Protein AF-A0A371R8D7-F1 (afdb_monomer_lite)

Organism: NCBI:txid2292771

Radius of gyration: 25.27 Å; chains: 1; bounding box: 70×53×42 Å

Secondary structure (DSSP, 8-state):
--------------------------------HHHHHHHHGGGS-HHHHHHHHHHHHHHHHHHS-HHHHHHHHSSTT--GGGS-HHHHHHHHHHHHHHTT-PPPHHHHTT-

Foldseek 3Di:
DDDDDDDDDDDDDDDDDPPVPPPCPPPLPPQQLLVQLVQCVVVDDPVVLVQLLVQLQVCCVPVQQLVNCCVQQVGSPRGSVNGDPSSSSSSSSVSCVVVVVDRPVVVVVVD

Structure (mmCIF, N/CA/C/O backbone):
data_AF-A0A371R8D7-F1
#
_entry.id   AF-A0A371R8D7-F1
#
loop_
_atom_site.group_PDB
_atom_site.id
_atom_site.type_symbol
_atom_site.label_atom_id
_atom_site.label_alt_id
_atom_site.label_comp_id
_atom_site.label_asym_id
_atom_site.label_entity_id
_atom_site.label_seq_id
_atom_site.pdbx_PDB_ins_code
_atom_site.Cartn_x
_atom_site.Cartn_y
_atom_site.Cartn_z
_atom_site.occupancy
_atom_site.B_iso_or_equiv
_atom_site.auth_seq_id
_atom_site.auth_comp_id
_atom_site.auth_asym_id
_atom_site.auth_atom_id
_atom_site.pdbx_PDB_model_num
ATOM 1 N N . MET A 1 1 ? -62.300 -34.586 20.444 1.00 48.84 1 MET A N 1
ATOM 2 C CA . MET A 1 1 ? -61.776 -35.943 20.156 1.00 48.84 1 MET A CA 1
ATOM 3 C C . MET A 1 1 ? -62.430 -36.402 18.856 1.00 48.84 1 MET A C 1
ATOM 5 O O . MET A 1 1 ? -63.637 -36.204 18.785 1.00 48.84 1 MET A O 1
ATOM 9 N N . PRO A 1 2 ? -61.706 -36.913 17.837 1.00 55.03 2 PRO A N 1
ATOM 10 C CA . PRO A 1 2 ? -60.513 -37.754 17.968 1.00 55.03 2 PRO A CA 1
ATOM 11 C C . PRO A 1 2 ? -59.237 -37.236 17.269 1.00 55.03 2 PRO A C 1
ATOM 13 O O . PRO A 1 2 ? -59.281 -36.582 16.233 1.00 55.03 2 PRO A O 1
ATOM 16 N N . PHE A 1 3 ? -58.100 -37.600 17.866 1.00 50.91 3 PHE A N 1
ATOM 17 C CA . PHE A 1 3 ? -56.799 -37.787 17.221 1.00 50.91 3 PHE A CA 1
ATOM 18 C C . PHE A 1 3 ? -56.766 -39.175 16.570 1.00 50.91 3 PHE A C 1
ATOM 20 O O . PHE A 1 3 ? -57.172 -40.127 17.236 1.00 50.91 3 PHE A O 1
ATOM 27 N N . VAL A 1 4 ? -56.188 -39.314 15.370 1.00 54.09 4 VAL A N 1
ATOM 28 C CA . VAL A 1 4 ? -55.517 -40.554 14.934 1.00 54.09 4 VAL A CA 1
ATOM 29 C C . VAL A 1 4 ? -54.286 -40.202 14.083 1.00 54.09 4 VAL A C 1
ATOM 31 O O . VAL A 1 4 ? -54.369 -39.466 13.105 1.00 54.09 4 VAL A O 1
ATOM 34 N N . PHE A 1 5 ? -53.149 -40.726 14.540 1.00 44.16 5 PHE A N 1
ATOM 35 C CA . PHE A 1 5 ? -51.819 -40.812 13.931 1.00 44.16 5 PHE A CA 1
ATOM 36 C C . PHE A 1 5 ? -51.815 -41.492 12.550 1.00 44.16 5 PHE A C 1
ATOM 38 O O . PHE A 1 5 ? -52.664 -42.337 12.290 1.00 44.16 5 PHE A O 1
ATOM 45 N N . GLY A 1 6 ? -50.773 -41.283 11.734 1.00 42.78 6 GLY A N 1
ATOM 46 C CA . GLY A 1 6 ? -50.482 -42.259 10.675 1.00 42.78 6 GLY A CA 1
ATOM 47 C C . GLY A 1 6 ? -49.515 -41.835 9.582 1.00 42.78 6 GLY A C 1
ATOM 48 O O . GLY A 1 6 ? -49.921 -41.550 8.468 1.00 42.78 6 GLY A O 1
ATOM 49 N N . PHE A 1 7 ? -48.232 -41.847 9.918 1.00 49.47 7 PHE A N 1
ATOM 50 C CA . PHE A 1 7 ? -47.061 -41.825 9.045 1.00 49.47 7 PHE A CA 1
ATOM 51 C C . PHE A 1 7 ? -47.177 -42.804 7.853 1.00 49.47 7 PHE A C 1
ATOM 53 O O . PHE A 1 7 ? -47.371 -43.996 8.077 1.00 49.47 7 PHE A O 1
ATOM 60 N N . LEU A 1 8 ? -46.963 -42.353 6.610 1.00 45.38 8 LEU A N 1
ATOM 61 C CA . LEU A 1 8 ? -46.413 -43.223 5.563 1.00 45.38 8 LEU A CA 1
ATOM 62 C C . LEU A 1 8 ? -45.674 -42.404 4.502 1.00 45.38 8 LEU A C 1
ATOM 64 O O . LEU A 1 8 ? -46.249 -41.618 3.753 1.00 45.38 8 LEU A O 1
ATOM 68 N N . ALA A 1 9 ? -44.360 -42.604 4.490 1.00 51.12 9 ALA A N 1
ATOM 69 C CA . ALA A 1 9 ? -43.454 -42.175 3.447 1.00 51.12 9 ALA A CA 1
ATOM 70 C C . ALA A 1 9 ? -43.890 -42.741 2.087 1.00 51.12 9 ALA A C 1
ATOM 72 O O . ALA A 1 9 ? -44.240 -43.914 1.972 1.00 51.12 9 ALA A O 1
ATOM 73 N N . GLY A 1 10 ? -43.815 -41.907 1.054 1.00 43.12 10 GLY A N 1
ATOM 74 C CA . GLY A 1 10 ? -44.116 -42.282 -0.322 1.00 43.12 10 GLY A CA 1
ATOM 75 C C . GLY A 1 10 ? -43.436 -41.320 -1.283 1.00 43.12 10 GLY A C 1
ATOM 76 O O . GLY A 1 10 ? -44.040 -40.376 -1.771 1.00 43.12 10 GLY A O 1
ATOM 77 N N . PHE A 1 11 ? -42.143 -41.548 -1.474 1.00 49.28 11 PHE A N 1
ATOM 78 C CA . PHE A 1 11 ? -41.254 -40.920 -2.443 1.00 49.28 11 PHE A CA 1
ATOM 79 C C . PHE A 1 11 ? -41.868 -40.969 -3.856 1.00 49.28 11 PHE A C 1
ATOM 81 O O . PHE A 1 11 ? -42.036 -42.057 -4.404 1.00 49.28 11 PHE A O 1
ATOM 88 N N . LEU A 1 12 ? -42.175 -39.821 -4.471 1.00 53.25 12 LEU A N 1
ATOM 89 C CA . LEU A 1 12 ? -42.382 -39.754 -5.920 1.00 53.25 12 LEU A CA 1
ATOM 90 C C . LEU A 1 12 ? -41.596 -38.580 -6.502 1.00 53.25 12 LEU A C 1
ATOM 92 O O . LEU A 1 12 ? -41.822 -37.414 -6.184 1.00 53.25 12 LEU A O 1
ATOM 96 N N . ALA A 1 13 ? -40.612 -38.959 -7.309 1.00 45.00 13 ALA A N 1
ATOM 97 C CA . ALA A 1 13 ? -39.615 -38.118 -7.931 1.00 45.00 13 ALA A CA 1
ATOM 98 C C . ALA A 1 13 ? -4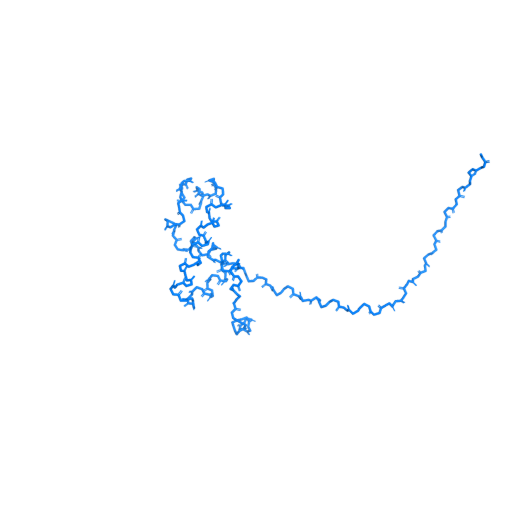0.241 -37.077 -8.870 1.00 45.00 13 ALA A C 1
ATOM 100 O O . ALA A 1 13 ? -41.010 -37.407 -9.770 1.00 45.00 13 ALA A O 1
ATOM 101 N N . ILE A 1 14 ? -39.847 -35.818 -8.682 1.00 52.88 14 ILE A N 1
ATOM 102 C CA . ILE A 1 14 ? -40.111 -34.719 -9.608 1.00 52.88 14 ILE A CA 1
ATOM 103 C C . ILE A 1 14 ? -39.010 -34.769 -10.669 1.00 52.88 14 ILE A C 1
ATOM 105 O O . ILE A 1 14 ? -37.874 -34.368 -10.418 1.00 52.88 14 ILE A O 1
ATOM 109 N N . THR A 1 15 ? -39.320 -35.298 -11.850 1.00 52.75 15 THR A N 1
ATOM 110 C CA . THR A 1 15 ? -38.402 -35.275 -12.991 1.00 52.75 15 THR A CA 1
ATOM 111 C C . THR A 1 15 ? -38.601 -34.019 -13.833 1.00 52.75 15 THR A C 1
ATOM 113 O O . THR A 1 15 ? -39.657 -33.821 -14.426 1.00 52.75 15 THR A O 1
ATOM 116 N N . ALA A 1 16 ? -37.509 -33.259 -13.933 1.00 42.16 16 ALA A N 1
ATOM 117 C CA . ALA A 1 16 ? -37.060 -32.515 -15.109 1.00 42.16 16 ALA A CA 1
ATOM 118 C C . ALA A 1 16 ? -37.854 -31.265 -15.534 1.00 42.16 16 ALA A C 1
ATOM 120 O O . ALA A 1 16 ? -38.477 -31.218 -16.591 1.00 42.16 16 ALA A O 1
ATOM 121 N N . LEU A 1 17 ? -37.672 -30.182 -14.776 1.00 50.53 17 LEU A N 1
ATOM 122 C CA . LEU A 1 17 ? -37.520 -28.860 -15.387 1.00 50.53 17 LEU A CA 1
ATOM 123 C C . LEU A 1 17 ? -36.108 -28.777 -15.996 1.00 50.53 17 LEU A C 1
ATOM 125 O O . LEU A 1 17 ? -35.148 -29.060 -15.272 1.00 50.53 17 LEU A O 1
ATOM 129 N N . PRO A 1 18 ? -35.922 -28.334 -17.253 1.00 42.00 18 PRO A N 1
ATOM 130 C CA . PRO A 1 18 ? -34.661 -27.733 -17.647 1.00 42.00 18 PRO A CA 1
ATOM 131 C C . PRO A 1 18 ? -34.594 -26.370 -16.953 1.00 42.00 18 PRO A C 1
ATOM 133 O O . PRO A 1 18 ? -34.939 -25.335 -17.522 1.00 42.00 18 PRO A O 1
ATOM 136 N N . VAL A 1 19 ? -34.185 -26.373 -15.681 1.00 47.59 19 VAL A N 1
ATOM 137 C CA . VAL A 1 19 ? -33.530 -25.204 -15.100 1.00 47.59 19 VAL A CA 1
ATOM 138 C C . VAL A 1 19 ? -32.347 -24.962 -16.016 1.00 47.59 19 VAL A C 1
ATOM 140 O O . VAL A 1 19 ? -31.389 -25.733 -16.015 1.00 47.59 19 VAL A O 1
ATOM 143 N N . VAL A 1 20 ? -32.484 -23.946 -16.867 1.00 41.38 20 VAL A N 1
ATOM 144 C CA . VAL A 1 20 ? -31.379 -23.306 -17.566 1.00 41.38 20 VAL A CA 1
ATOM 145 C C . VAL A 1 20 ? -30.323 -23.134 -16.499 1.00 41.38 20 VAL A C 1
ATOM 147 O O . VAL A 1 20 ? -30.537 -22.381 -15.547 1.00 41.38 20 VAL A O 1
ATOM 150 N N . SER A 1 21 ? -29.276 -23.961 -16.586 1.00 36.81 21 SER A N 1
ATOM 151 C CA . SER A 1 21 ? -28.142 -23.908 -15.690 1.00 36.81 21 SER A CA 1
ATOM 152 C C . SER A 1 21 ? -27.771 -22.447 -15.610 1.00 36.81 21 SER A C 1
ATOM 154 O O . SER A 1 21 ? -27.334 -21.863 -16.602 1.00 36.81 21 SER A O 1
ATOM 156 N N . ALA A 1 22 ? -28.008 -21.855 -14.439 1.00 42.94 22 ALA A N 1
ATOM 157 C CA . ALA A 1 22 ? -27.277 -20.687 -14.026 1.00 42.94 22 ALA A CA 1
ATOM 158 C C . ALA A 1 22 ? -25.844 -21.019 -14.403 1.00 42.94 22 ALA A C 1
ATOM 160 O O . ALA A 1 22 ? -25.313 -22.028 -13.923 1.00 42.94 22 ALA A O 1
ATOM 161 N N . SER A 1 23 ? -25.289 -20.275 -15.362 1.00 39.03 23 SER A N 1
ATOM 162 C CA . SER A 1 23 ? -23.866 -20.308 -15.598 1.00 39.03 23 SER A CA 1
ATOM 163 C C . SER A 1 23 ? -23.270 -20.145 -14.218 1.00 39.03 23 SER A C 1
ATOM 165 O O . SER A 1 23 ? -23.343 -19.082 -13.602 1.00 39.03 23 SER A O 1
ATOM 167 N N . ILE A 1 24 ? -22.737 -21.255 -13.725 1.00 46.44 24 ILE A N 1
ATOM 168 C CA . ILE A 1 24 ? -21.595 -21.295 -12.853 1.00 46.44 24 ILE A CA 1
ATOM 169 C C . ILE A 1 24 ? -20.566 -20.530 -13.679 1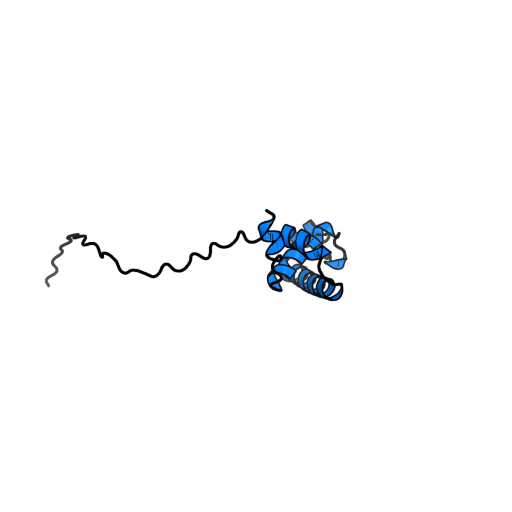.00 46.44 24 ILE A C 1
ATOM 171 O O . ILE A 1 24 ? -19.797 -21.105 -14.445 1.00 46.44 24 ILE A O 1
ATOM 175 N N . ALA A 1 25 ? -20.649 -19.199 -13.631 1.00 41.50 25 ALA A N 1
ATOM 176 C CA . ALA A 1 25 ? -19.530 -18.336 -13.887 1.00 41.50 25 ALA A CA 1
ATOM 177 C C . ALA A 1 25 ? -18.589 -18.753 -12.774 1.00 41.50 25 ALA A C 1
ATOM 179 O O . ALA A 1 25 ? -18.715 -18.303 -11.634 1.00 41.50 25 ALA A O 1
ATOM 180 N N . GLY A 1 26 ? -17.792 -19.783 -13.080 1.00 33.97 26 GLY A N 1
ATOM 181 C CA . GLY A 1 26 ? -16.731 -20.254 -12.228 1.00 33.97 26 GLY A CA 1
ATOM 182 C C . GLY A 1 26 ? -16.036 -18.992 -11.790 1.00 33.97 26 GLY A C 1
ATOM 183 O O . GLY A 1 26 ? -15.609 -18.217 -12.646 1.00 33.97 26 GLY A O 1
ATOM 184 N N . ALA A 1 27 ? -16.075 -18.732 -10.483 1.00 43.06 27 ALA A N 1
ATOM 185 C CA . ALA A 1 27 ? -15.304 -17.673 -9.886 1.00 43.06 27 ALA A CA 1
ATOM 186 C C . ALA A 1 27 ? -13.887 -17.914 -10.395 1.00 43.06 27 ALA A C 1
ATOM 188 O O . ALA A 1 27 ? -13.221 -18.852 -9.949 1.00 43.06 27 ALA A O 1
ATOM 189 N N . ALA A 1 28 ? -13.493 -17.161 -11.428 1.00 45.19 28 A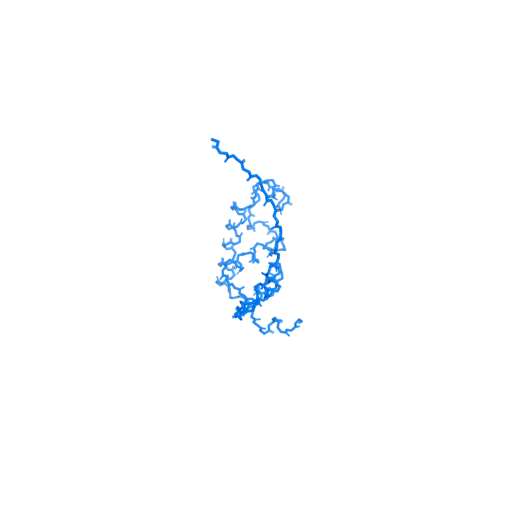LA A N 1
ATOM 190 C CA . ALA A 1 28 ? -12.133 -17.159 -11.915 1.00 45.19 28 ALA A CA 1
ATOM 191 C C . ALA A 1 28 ? -11.301 -16.972 -10.652 1.00 45.19 28 ALA A C 1
ATOM 193 O O . ALA A 1 28 ? -11.699 -16.124 -9.843 1.00 45.19 28 ALA A O 1
ATOM 194 N N . PRO A 1 29 ? -10.271 -17.803 -10.411 1.00 49.69 29 PRO A N 1
ATOM 195 C CA . PRO A 1 29 ? -9.542 -17.767 -9.153 1.00 49.69 29 PRO A CA 1
ATOM 196 C C . PRO A 1 29 ? -9.223 -16.306 -8.875 1.00 49.69 29 PRO A C 1
ATOM 198 O O . PRO A 1 29 ? -8.558 -15.660 -9.688 1.00 49.69 29 PRO A O 1
ATOM 201 N N . ALA A 1 30 ? -9.849 -15.753 -7.830 1.00 58.50 30 ALA A N 1
ATOM 202 C CA . ALA A 1 30 ? -9.742 -14.335 -7.546 1.00 58.50 30 ALA A CA 1
ATOM 203 C C . ALA A 1 30 ? -8.253 -14.095 -7.344 1.00 58.50 30 ALA A C 1
ATOM 205 O O . ALA A 1 30 ? -7.665 -14.677 -6.430 1.00 58.50 30 ALA A O 1
ATOM 206 N N . ILE A 1 31 ? -7.632 -13.356 -8.267 1.00 64.94 31 ILE A N 1
ATOM 207 C CA . ILE A 1 31 ? -6.185 -13.169 -8.260 1.00 64.94 31 ILE A CA 1
ATOM 208 C C . ILE A 1 31 ? -5.851 -12.606 -6.879 1.00 64.94 31 ILE A C 1
ATOM 210 O O . ILE A 1 31 ? -6.458 -11.606 -6.476 1.00 64.94 31 ILE A O 1
ATOM 214 N N . PRO A 1 32 ? -4.979 -13.272 -6.102 1.00 77.12 32 PRO A N 1
ATOM 215 C CA . PRO A 1 32 ? -4.702 -12.828 -4.750 1.00 77.12 32 PRO A CA 1
ATOM 216 C C . PRO A 1 32 ? -4.165 -11.398 -4.818 1.00 77.12 32 PRO A C 1
ATOM 218 O O . PRO A 1 32 ? -3.383 -11.054 -5.702 1.00 77.12 32 PRO A O 1
ATOM 221 N N . VAL A 1 33 ? -4.595 -10.551 -3.883 1.00 79.94 33 VAL A N 1
ATOM 222 C CA . VAL A 1 33 ? -4.342 -9.099 -3.919 1.00 79.94 33 VAL A CA 1
ATOM 223 C C . VAL A 1 33 ? -2.856 -8.750 -4.077 1.00 79.94 33 VAL A C 1
ATOM 225 O O . VAL A 1 33 ? -2.508 -7.779 -4.737 1.00 79.94 33 VAL A O 1
ATOM 228 N N . GLN A 1 34 ? -1.956 -9.577 -3.546 1.00 77.62 34 GLN A N 1
ATOM 229 C CA . GLN A 1 34 ? -0.511 -9.398 -3.712 1.00 77.62 34 GLN A CA 1
ATOM 230 C C . GLN A 1 34 ? -0.042 -9.617 -5.155 1.00 77.62 34 GLN A C 1
ATOM 232 O O . GLN A 1 34 ? 0.804 -8.861 -5.631 1.00 77.62 34 GLN A O 1
ATOM 237 N N . ASP A 1 35 ? -0.594 -10.607 -5.857 1.00 78.06 35 ASP A N 1
ATOM 238 C CA . ASP A 1 35 ? -0.281 -10.838 -7.267 1.00 78.06 35 ASP A CA 1
ATOM 239 C C . ASP A 1 35 ? -0.962 -9.804 -8.160 1.00 78.06 35 ASP A C 1
ATOM 241 O O . ASP A 1 35 ? -0.337 -9.331 -9.104 1.00 78.06 35 ASP A O 1
ATOM 245 N N . LEU A 1 36 ? -2.169 -9.351 -7.803 1.00 77.44 36 LEU A N 1
ATOM 246 C CA . LEU A 1 36 ? -2.819 -8.221 -8.471 1.00 77.44 36 LEU A CA 1
ATOM 247 C C . LEU A 1 36 ? -1.949 -6.960 -8.390 1.00 77.44 36 LEU A C 1
ATOM 249 O O . LEU A 1 36 ? -1.671 -6.338 -9.411 1.00 77.44 36 LEU A O 1
ATOM 253 N N . ALA A 1 37 ? -1.450 -6.619 -7.199 1.00 83.31 37 ALA A N 1
ATOM 254 C CA . ALA A 1 37 ? -0.532 -5.499 -7.036 1.00 83.31 37 ALA A CA 1
ATOM 255 C C . ALA A 1 37 ? 0.754 -5.703 -7.841 1.00 83.31 37 ALA A C 1
ATOM 257 O O . ALA A 1 37 ? 1.180 -4.802 -8.553 1.00 83.31 37 ALA A O 1
ATOM 258 N N . ARG A 1 38 ? 1.367 -6.888 -7.775 1.00 81.62 38 ARG A N 1
ATOM 259 C CA . ARG A 1 38 ? 2.609 -7.181 -8.503 1.00 81.62 38 ARG A CA 1
ATOM 260 C C . ARG A 1 38 ? 2.439 -7.057 -10.021 1.00 81.62 38 ARG A C 1
ATOM 262 O O . ARG A 1 38 ? 3.337 -6.534 -10.675 1.00 81.62 38 ARG A O 1
ATOM 269 N N . MET A 1 39 ? 1.326 -7.550 -10.560 1.00 80.50 39 MET A N 1
ATOM 270 C CA . MET A 1 39 ? 1.041 -7.548 -11.994 1.00 80.50 39 MET A CA 1
ATOM 271 C C . MET A 1 39 ? 0.623 -6.160 -12.473 1.00 80.50 39 MET A C 1
ATOM 273 O O . MET A 1 39 ? 1.174 -5.672 -13.450 1.00 80.50 39 MET A O 1
ATOM 277 N N . SER A 1 40 ? -0.302 -5.498 -11.776 1.00 80.50 40 SER A N 1
ATOM 278 C CA . SER A 1 40 ? -0.906 -4.251 -12.252 1.00 80.50 40 SER A CA 1
ATOM 279 C C . SER A 1 40 ? -0.063 -3.014 -11.944 1.00 80.50 40 SER A C 1
ATOM 281 O O . SER A 1 40 ? 0.002 -2.116 -12.778 1.00 80.50 40 SER A O 1
ATOM 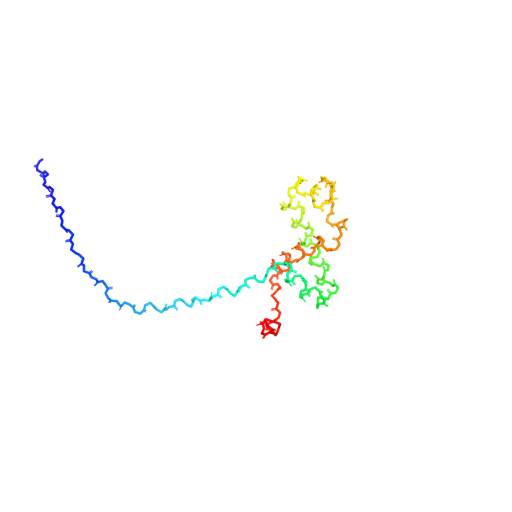283 N N . TRP A 1 41 ? 0.630 -2.958 -10.797 1.00 82.50 41 TRP A N 1
ATOM 284 C CA . TRP A 1 41 ? 1.397 -1.778 -10.362 1.00 82.50 41 TRP A CA 1
ATOM 285 C C . TRP A 1 41 ? 2.374 -1.207 -11.405 1.00 82.50 41 TRP A C 1
ATOM 287 O O . TRP A 1 41 ? 2.314 0.002 -11.633 1.00 82.50 41 TRP A O 1
ATOM 297 N N . PRO A 1 42 ? 3.228 -2.001 -12.091 1.00 85.19 42 PRO A N 1
ATOM 298 C CA . PRO A 1 42 ? 4.150 -1.455 -13.094 1.00 85.19 42 PRO A CA 1
ATOM 299 C C . PRO A 1 42 ? 3.452 -0.899 -14.346 1.00 85.19 42 PRO A C 1
ATOM 301 O O . PRO A 1 42 ? 4.076 -0.162 -15.105 1.00 85.19 42 PRO A O 1
ATOM 304 N N . HIS A 1 43 ? 2.180 -1.239 -14.571 1.00 82.19 43 HIS A N 1
ATOM 305 C CA . HIS A 1 43 ? 1.398 -0.786 -15.724 1.00 82.19 43 HIS A CA 1
ATOM 306 C C . HIS A 1 43 ? 0.483 0.404 -15.413 1.00 82.19 43 HIS A C 1
ATOM 308 O O . HIS A 1 43 ? -0.109 0.971 -16.331 1.00 82.19 43 HIS A O 1
ATOM 314 N N . LEU A 1 44 ? 0.370 0.805 -14.144 1.00 82.50 44 LEU A N 1
ATOM 315 C CA . LEU A 1 44 ? -0.421 1.966 -13.750 1.00 82.50 44 LEU A CA 1
ATOM 316 C C . LEU A 1 44 ? 0.317 3.270 -14.059 1.00 82.50 44 LEU A C 1
ATOM 318 O O . LEU A 1 44 ? 1.512 3.406 -13.796 1.00 82.50 44 LEU A O 1
ATOM 322 N N . SER A 1 45 ? -0.425 4.261 -14.551 1.00 86.75 45 SER A N 1
ATOM 323 C CA . SER A 1 45 ? 0.055 5.645 -14.633 1.00 86.75 45 SER A CA 1
ATOM 324 C C . SER A 1 45 ? 0.282 6.241 -13.237 1.00 86.75 45 SER A C 1
ATOM 326 O O . SER A 1 45 ? -0.312 5.785 -12.261 1.00 86.75 45 SER A O 1
ATOM 328 N N . LEU A 1 46 ? 1.088 7.307 -13.137 1.00 86.31 46 LEU A N 1
ATOM 329 C CA . LEU A 1 46 ? 1.352 8.005 -11.867 1.00 86.31 46 LEU A CA 1
ATOM 330 C C . LEU A 1 46 ? 0.062 8.386 -11.123 1.00 86.31 46 LEU A C 1
ATOM 332 O O . LEU A 1 46 ? -0.076 8.085 -9.945 1.00 86.31 46 LEU A O 1
ATOM 336 N N . SER A 1 47 ? -0.920 8.953 -11.827 1.00 84.94 47 SER A N 1
ATOM 337 C CA . SER A 1 47 ? -2.206 9.339 -11.229 1.00 84.94 47 SER A CA 1
ATOM 338 C C . SER A 1 47 ? -3.007 8.138 -10.703 1.00 84.94 47 SER A C 1
ATOM 340 O O . SER A 1 47 ? -3.650 8.229 -9.658 1.00 84.94 47 SER A O 1
ATOM 342 N N . GLN A 1 48 ? -2.954 6.990 -11.386 1.00 84.00 48 GLN A N 1
ATOM 343 C CA . GLN A 1 48 ? -3.600 5.765 -10.906 1.00 84.00 48 GLN A CA 1
ATOM 344 C C . GLN A 1 48 ? -2.872 5.178 -9.696 1.00 84.00 48 GLN A C 1
ATOM 346 O O . GLN A 1 48 ? -3.528 4.703 -8.774 1.00 84.00 48 GLN A O 1
ATOM 351 N N . GLN A 1 49 ? -1.538 5.227 -9.675 1.00 87.94 49 GLN A N 1
ATOM 352 C CA . GLN A 1 49 ? -0.751 4.799 -8.517 1.00 87.94 49 GLN A CA 1
ATOM 353 C C . GLN A 1 49 ? -1.069 5.656 -7.290 1.00 87.94 49 GLN A C 1
ATOM 355 O O . GLN A 1 49 ? -1.298 5.101 -6.220 1.00 87.94 49 GLN A O 1
ATOM 360 N N . GLU A 1 50 ? -1.172 6.979 -7.450 1.00 88.94 50 GLU A N 1
ATOM 361 C CA . GLU A 1 50 ? -1.577 7.887 -6.371 1.00 88.94 50 GLU A CA 1
ATOM 362 C C . GLU A 1 50 ? -2.982 7.565 -5.852 1.00 88.94 50 GLU A C 1
ATOM 364 O O . GLU A 1 50 ? -3.190 7.482 -4.644 1.00 88.94 50 GLU A O 1
ATOM 369 N N . MET A 1 51 ? -3.944 7.316 -6.745 1.00 87.81 51 MET A N 1
ATOM 370 C CA . MET A 1 51 ? -5.304 6.936 -6.351 1.00 87.81 51 MET A CA 1
ATOM 371 C C . MET A 1 51 ? -5.337 5.602 -5.592 1.00 87.81 51 MET A C 1
ATOM 373 O O . MET A 1 51 ? -6.040 5.477 -4.588 1.00 87.81 51 MET A O 1
ATOM 377 N N . VAL A 1 52 ? -4.551 4.618 -6.036 1.00 89.38 52 VAL A N 1
ATOM 378 C CA . VAL A 1 52 ? -4.396 3.338 -5.332 1.00 89.38 52 VAL A CA 1
ATOM 379 C C . VAL A 1 52 ? -3.738 3.533 -3.976 1.00 89.38 52 VAL A C 1
ATOM 381 O O . VAL A 1 52 ? -4.191 2.923 -3.015 1.00 89.38 52 VAL A O 1
ATOM 384 N N . ASP A 1 53 ? -2.697 4.359 -3.868 1.00 90.81 53 ASP A N 1
ATOM 385 C CA . ASP A 1 53 ? -2.028 4.612 -2.590 1.00 90.81 53 ASP A CA 1
ATOM 386 C C . ASP A 1 53 ? -2.937 5.369 -1.609 1.00 90.81 53 ASP A C 1
ATOM 388 O O . ASP A 1 53 ? -2.929 5.050 -0.420 1.00 90.81 53 ASP A O 1
ATOM 392 N N . LEU A 1 54 ? -3.787 6.287 -2.085 1.00 90.38 54 LEU A N 1
ATOM 393 C CA . LEU A 1 54 ? -4.803 6.949 -1.258 1.00 90.38 54 LEU A CA 1
ATOM 394 C C . LEU A 1 54 ? -5.819 5.950 -0.686 1.00 90.38 54 LEU A C 1
ATOM 396 O O . LEU A 1 54 ? -6.086 5.966 0.516 1.00 90.38 54 LEU A O 1
ATOM 400 N N . LEU A 1 55 ? -6.341 5.047 -1.518 1.00 88.38 55 LEU A N 1
ATOM 401 C CA . LEU A 1 55 ? -7.266 4.001 -1.068 1.00 88.38 55 LEU A CA 1
ATOM 402 C C . LEU A 1 55 ? -6.580 2.958 -0.186 1.00 88.38 55 LEU A C 1
ATOM 404 O O . LEU A 1 55 ? -7.131 2.541 0.826 1.00 88.38 55 LEU A O 1
ATOM 408 N N . ALA A 1 56 ? -5.354 2.561 -0.519 1.00 90.00 56 ALA A N 1
ATOM 409 C CA . ALA A 1 56 ? -4.579 1.621 0.282 1.00 90.00 56 ALA A CA 1
ATOM 410 C C . ALA A 1 56 ? -4.280 2.194 1.672 1.00 90.00 56 ALA A C 1
ATOM 412 O O . ALA A 1 56 ? -4.357 1.471 2.670 1.00 90.00 56 ALA A O 1
ATOM 413 N N . ARG A 1 57 ? -4.000 3.500 1.747 1.00 90.62 57 ARG A N 1
ATOM 414 C CA . ARG A 1 57 ? -3.877 4.232 3.006 1.00 90.62 57 ARG A CA 1
ATOM 415 C C . ARG A 1 57 ? -5.183 4.231 3.787 1.00 90.62 57 ARG A C 1
ATOM 417 O O . ARG A 1 57 ? -5.155 3.949 4.981 1.00 90.62 57 ARG A O 1
ATOM 424 N N . GLU A 1 58 ? -6.307 4.511 3.136 1.00 89.44 58 GLU A N 1
ATOM 425 C CA . GLU A 1 58 ? -7.621 4.491 3.780 1.00 89.44 58 GLU A CA 1
ATOM 426 C C . GLU A 1 58 ? -7.958 3.104 4.345 1.00 89.44 58 GLU A C 1
ATOM 428 O O . GLU A 1 58 ? -8.356 3.001 5.505 1.00 89.44 58 GLU A O 1
ATOM 433 N N . ILE A 1 59 ? -7.717 2.036 3.580 1.00 86.88 59 ILE A N 1
ATOM 434 C CA . ILE A 1 59 ? -7.898 0.645 4.026 1.00 86.88 59 ILE A CA 1
ATOM 435 C C . ILE A 1 59 ? -6.997 0.357 5.229 1.00 86.88 59 ILE A C 1
ATOM 437 O O . ILE A 1 59 ? -7.447 -0.182 6.237 1.00 86.88 59 ILE A O 1
ATOM 441 N N . TYR A 1 60 ? -5.727 0.758 5.172 1.00 86.62 60 TYR A N 1
ATOM 442 C CA . TYR A 1 60 ? -4.805 0.569 6.287 1.00 86.62 60 TYR A CA 1
ATOM 443 C C . TYR A 1 60 ? -5.240 1.342 7.546 1.00 86.62 60 TYR A C 1
ATOM 445 O O . TYR A 1 60 ? -5.161 0.830 8.662 1.00 86.62 60 TYR A O 1
ATOM 453 N N . GLU A 1 61 ? -5.729 2.571 7.397 1.00 85.62 61 GLU A N 1
ATOM 454 C CA . GLU A 1 61 ? -6.164 3.398 8.525 1.00 85.62 61 GLU A CA 1
ATOM 455 C C . GLU A 1 61 ? -7.544 3.013 9.082 1.00 85.62 61 GLU A C 1
ATOM 457 O O . GLU A 1 61 ? -7.801 3.272 10.261 1.00 85.62 61 GLU A O 1
ATOM 462 N N . LYS A 1 62 ? -8.421 2.395 8.283 1.00 84.75 62 LYS A N 1
ATOM 463 C CA . LYS A 1 62 ? -9.769 1.990 8.712 1.00 84.75 62 LYS A CA 1
ATOM 464 C C . LYS A 1 62 ? -9.869 0.533 9.142 1.00 84.75 62 LYS A C 1
ATOM 466 O O . LYS A 1 62 ? -10.552 0.253 10.119 1.00 84.75 62 LYS A O 1
ATOM 471 N N . GLU A 1 63 ? -9.222 -0.380 8.424 1.00 81.56 63 GLU A N 1
ATOM 472 C CA . GLU A 1 63 ? -9.400 -1.823 8.631 1.00 81.56 63 GLU A CA 1
ATOM 473 C C . GLU A 1 63 ? -8.310 -2.454 9.496 1.00 81.56 63 GLU A C 1
ATOM 475 O O . GLU A 1 63 ? -8.533 -3.503 10.098 1.00 81.56 63 GLU A O 1
ATOM 480 N N . ILE A 1 64 ? -7.126 -1.837 9.577 1.00 83.44 64 ILE A N 1
ATOM 481 C CA . ILE A 1 64 ? -6.027 -2.399 10.364 1.00 83.44 64 ILE A CA 1
ATOM 482 C C . ILE A 1 64 ? -6.080 -1.864 11.784 1.00 83.44 64 ILE A C 1
ATOM 484 O O . ILE A 1 64 ? -5.803 -0.688 12.048 1.00 83.44 64 ILE A O 1
ATOM 488 N N . GLU A 1 65 ? -6.373 -2.781 12.700 1.00 84.38 65 GLU A N 1
ATOM 489 C CA . GLU A 1 65 ? -6.374 -2.554 14.138 1.00 84.38 65 GLU A CA 1
ATOM 490 C C . GLU A 1 65 ? -4.996 -2.063 14.632 1.00 84.38 65 GLU A C 1
ATOM 492 O O . GLU A 1 65 ? -3.955 -2.512 14.135 1.00 84.38 65 GLU A O 1
ATOM 497 N N . PRO A 1 66 ? -4.941 -1.194 15.655 1.00 78.69 66 PRO A N 1
ATOM 498 C CA . PRO A 1 66 ? -3.693 -0.639 16.194 1.00 78.69 66 PRO A CA 1
ATOM 499 C C . PRO A 1 66 ? -2.650 -1.708 16.581 1.00 78.69 66 PRO A C 1
ATOM 501 O O . PRO A 1 66 ? -1.454 -1.546 16.331 1.00 78.69 66 PRO A O 1
ATOM 504 N N . GLU A 1 67 ? -3.085 -2.851 17.113 1.00 81.94 67 GLU A N 1
ATOM 505 C CA . GLU A 1 67 ? -2.202 -3.981 17.444 1.00 81.94 67 GLU A CA 1
ATOM 506 C C . GLU A 1 67 ? -1.601 -4.658 16.199 1.00 81.94 67 GLU A C 1
ATOM 508 O O . GLU A 1 67 ? -0.467 -5.149 16.205 1.00 81.94 67 GLU A O 1
ATOM 513 N N . GLN A 1 68 ? -2.350 -4.694 15.096 1.00 81.62 68 GLN A N 1
ATOM 514 C CA . GLN A 1 68 ? -1.839 -5.169 13.814 1.00 81.62 68 GLN A CA 1
ATOM 515 C C . GLN A 1 68 ? -0.885 -4.146 13.195 1.00 81.62 68 GLN A C 1
ATOM 517 O O . GLN A 1 68 ? 0.149 -4.552 12.666 1.00 81.62 68 GLN A O 1
ATOM 522 N N . ARG A 1 69 ? -1.137 -2.838 13.349 1.00 81.06 69 ARG A N 1
ATOM 523 C CA . ARG A 1 69 ? -0.183 -1.786 12.939 1.00 81.06 69 ARG A CA 1
ATOM 524 C C . ARG A 1 69 ? 1.147 -1.923 13.656 1.00 81.06 69 ARG A C 1
ATOM 526 O O . ARG A 1 69 ? 2.190 -1.794 13.025 1.00 81.06 69 ARG A O 1
ATOM 533 N N . GLN A 1 70 ? 1.138 -2.294 14.934 1.00 80.88 70 GLN A N 1
ATOM 534 C CA . GLN A 1 70 ? 2.378 -2.573 15.652 1.00 80.88 70 GLN A CA 1
ATOM 535 C C . GLN A 1 70 ? 3.145 -3.757 15.047 1.00 80.88 70 GLN A C 1
ATOM 537 O O . GLN A 1 70 ? 4.361 -3.680 14.885 1.00 80.88 70 GLN A O 1
ATOM 542 N N . ARG A 1 71 ? 2.452 -4.823 14.632 1.00 79.81 71 ARG A N 1
ATOM 543 C CA . ARG A 1 71 ? 3.084 -5.967 13.949 1.00 79.81 71 ARG A CA 1
ATOM 544 C C . ARG A 1 71 ? 3.585 -5.619 12.540 1.00 79.81 71 ARG A C 1
ATOM 546 O O . ARG A 1 71 ? 4.644 -6.093 12.129 1.00 79.81 71 ARG A O 1
ATOM 553 N N . ILE A 1 72 ? 2.847 -4.781 11.813 1.00 79.00 72 ILE A N 1
ATOM 554 C CA . ILE A 1 72 ? 3.096 -4.429 10.404 1.00 79.00 72 ILE A CA 1
ATOM 555 C C . ILE A 1 72 ? 4.023 -3.219 10.253 1.00 79.00 72 ILE A C 1
ATOM 557 O O . ILE A 1 72 ? 4.679 -3.076 9.235 1.00 79.00 72 ILE A O 1
ATOM 561 N N . GLY A 1 73 ? 4.138 -2.342 11.235 1.00 73.38 73 GLY A N 1
ATOM 562 C CA . GLY A 1 73 ? 4.940 -1.120 11.153 1.00 73.38 73 GLY A CA 1
ATOM 563 C C . GLY A 1 73 ? 5.931 -0.960 12.299 1.00 73.38 73 GLY A C 1
ATOM 564 O O . GLY A 1 73 ? 6.680 0.008 12.323 1.0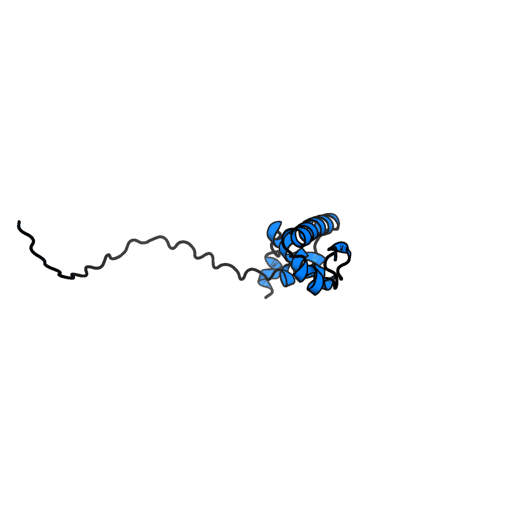0 73.38 73 GLY A O 1
ATOM 565 N N . GLY A 1 74 ? 5.944 -1.889 13.258 1.00 76.44 74 GLY A N 1
ATOM 566 C CA . GLY A 1 74 ? 6.761 -1.802 14.473 1.00 76.44 74 GLY A CA 1
ATOM 567 C C . GLY A 1 74 ? 6.210 -0.830 15.521 1.00 76.44 74 GLY A C 1
ATOM 568 O O . GLY A 1 74 ? 6.731 -0.769 16.630 1.00 76.44 74 GLY A O 1
ATOM 569 N N . SER A 1 75 ? 5.148 -0.086 15.196 1.00 75.69 75 SER A N 1
ATOM 570 C CA . SER A 1 75 ? 4.517 0.896 16.074 1.00 75.69 75 SER A CA 1
ATOM 571 C C . SER A 1 75 ? 3.005 0.902 15.895 1.00 75.69 75 SER A C 1
ATOM 573 O O . SER A 1 75 ? 2.486 0.738 14.795 1.00 75.69 75 SER A O 1
ATOM 575 N N . ILE A 1 76 ? 2.303 1.137 16.996 1.00 75.00 76 ILE A N 1
ATOM 576 C CA . ILE A 1 76 ? 0.844 1.267 17.056 1.00 75.00 76 ILE A CA 1
ATOM 577 C C . ILE A 1 76 ? 0.351 2.451 16.206 1.00 75.00 76 ILE A C 1
ATOM 579 O O . ILE A 1 76 ? -0.723 2.408 15.616 1.00 75.00 76 ILE A O 1
ATOM 583 N N . ASN A 1 77 ? 1.193 3.483 16.095 1.00 76.31 77 ASN A N 1
ATOM 584 C CA . ASN A 1 77 ? 0.954 4.686 15.299 1.00 76.31 77 ASN A CA 1
ATOM 585 C C . ASN A 1 77 ? 1.633 4.623 13.924 1.00 76.31 77 ASN A C 1
ATOM 587 O O . ASN A 1 77 ? 1.840 5.661 13.298 1.00 76.31 77 ASN A O 1
ATOM 591 N N . ALA A 1 78 ? 2.059 3.440 13.469 1.00 79.81 78 ALA A N 1
ATOM 592 C CA . ALA A 1 78 ? 2.662 3.315 12.151 1.00 79.81 78 ALA A CA 1
ATOM 593 C C . ALA A 1 78 ? 1.653 3.760 11.091 1.00 79.81 78 ALA A C 1
ATOM 595 O O . ALA A 1 78 ? 0.572 3.184 11.002 1.00 79.81 78 ALA A O 1
ATOM 596 N N . VAL A 1 79 ? 2.022 4.775 10.314 1.00 84.88 79 VAL A N 1
ATOM 597 C CA . VAL A 1 79 ? 1.235 5.299 9.194 1.00 84.88 79 VAL A CA 1
ATOM 598 C C . VAL A 1 79 ? 1.591 4.559 7.913 1.00 84.88 79 VAL A C 1
ATOM 600 O O . VAL A 1 79 ? 2.729 4.117 7.747 1.00 84.88 79 VAL A O 1
ATOM 603 N N . TYR A 1 80 ? 0.628 4.453 6.999 1.00 84.81 80 TYR A N 1
ATOM 604 C CA . TYR A 1 80 ? 0.797 3.743 5.732 1.00 84.81 80 TYR A CA 1
ATOM 605 C C . TYR A 1 80 ? 2.020 4.232 4.938 1.00 84.81 80 TYR A C 1
ATOM 607 O O . TYR A 1 80 ? 2.827 3.424 4.484 1.00 84.81 80 TYR A O 1
ATOM 615 N N . ASP A 1 81 ? 2.215 5.549 4.845 1.00 86.06 81 ASP A N 1
ATOM 616 C CA . ASP A 1 81 ? 3.309 6.158 4.077 1.00 86.06 81 ASP A CA 1
ATOM 617 C C . ASP A 1 81 ? 4.703 5.776 4.602 1.00 86.06 81 ASP A C 1
ATOM 619 O O . ASP A 1 81 ? 5.647 5.657 3.819 1.00 86.06 81 ASP A O 1
ATOM 623 N N . ALA A 1 82 ? 4.813 5.512 5.908 1.00 84.94 82 ALA A N 1
ATOM 624 C CA . ALA A 1 82 ? 6.048 5.099 6.572 1.00 84.94 82 ALA A CA 1
ATOM 625 C C . ALA A 1 82 ? 6.332 3.591 6.447 1.00 84.94 82 ALA A C 1
ATOM 627 O O . ALA A 1 82 ? 7.394 3.126 6.871 1.00 84.94 82 ALA A O 1
ATOM 628 N N . LEU A 1 83 ? 5.401 2.809 5.890 1.00 85.31 83 LEU A N 1
ATOM 629 C CA . LEU A 1 83 ? 5.625 1.391 5.643 1.00 85.31 83 LEU A CA 1
ATOM 630 C C . LEU A 1 83 ? 6.615 1.197 4.485 1.00 85.31 83 LEU A C 1
ATOM 632 O O . LEU A 1 83 ? 6.589 1.942 3.505 1.00 85.31 83 LEU A O 1
ATOM 636 N N . PRO A 1 84 ? 7.463 0.160 4.538 1.00 84.81 84 PRO A N 1
ATOM 637 C CA . PRO A 1 84 ? 8.284 -0.197 3.394 1.00 84.81 84 PRO A CA 1
ATOM 638 C C . PRO A 1 84 ? 7.413 -0.710 2.235 1.00 84.81 84 PRO A C 1
ATOM 640 O O . PRO A 1 84 ? 6.380 -1.345 2.452 1.00 84.81 84 PRO A O 1
ATOM 643 N N . GLU A 1 85 ? 7.856 -0.493 0.994 1.00 82.81 85 GLU A N 1
ATOM 644 C CA . GLU A 1 85 ? 7.075 -0.766 -0.228 1.00 82.81 85 GLU A CA 1
ATOM 645 C C . GLU A 1 85 ? 6.534 -2.204 -0.321 1.00 82.81 85 GLU A C 1
ATOM 647 O O . GLU A 1 85 ? 5.395 -2.431 -0.728 1.00 82.81 85 GLU A O 1
ATOM 652 N N . TRP A 1 86 ? 7.306 -3.192 0.135 1.00 81.00 86 TRP A N 1
ATOM 653 C CA . TRP A 1 86 ? 6.876 -4.593 0.156 1.00 81.00 86 TRP A CA 1
ATOM 654 C C . TRP A 1 86 ? 5.715 -4.859 1.128 1.00 81.00 86 TRP A C 1
ATOM 656 O O . TRP A 1 86 ? 4.940 -5.787 0.905 1.00 81.00 86 TRP A O 1
ATOM 666 N N . ARG A 1 87 ? 5.556 -4.043 2.182 1.00 84.19 87 ARG A N 1
ATOM 667 C CA . ARG A 1 87 ? 4.398 -4.099 3.090 1.00 84.19 87 ARG A CA 1
ATOM 668 C C . ARG A 1 87 ? 3.185 -3.362 2.534 1.00 84.19 87 ARG A C 1
ATOM 670 O O . ARG A 1 87 ? 2.077 -3.715 2.913 1.00 84.19 87 ARG A O 1
ATOM 677 N N . LYS A 1 88 ? 3.372 -2.398 1.627 1.00 88.44 88 LYS A N 1
ATOM 678 C CA . LYS A 1 88 ? 2.281 -1.679 0.946 1.00 88.44 88 LYS A CA 1
ATOM 679 C C . LYS A 1 88 ? 1.596 -2.519 -0.134 1.00 88.44 88 LYS A C 1
ATOM 681 O O . LYS A 1 88 ? 0.395 -2.388 -0.338 1.00 88.44 88 LYS A O 1
ATOM 686 N N . ALA A 1 89 ? 2.332 -3.425 -0.780 1.00 86.75 89 ALA A N 1
ATOM 687 C CA . ALA A 1 89 ? 1.838 -4.291 -1.857 1.00 86.75 89 ALA A CA 1
ATOM 688 C C . ALA A 1 89 ? 0.469 -4.970 -1.598 1.00 86.75 89 ALA A C 1
ATOM 690 O O . ALA A 1 89 ? -0.409 -4.839 -2.449 1.00 86.75 89 ALA A O 1
ATOM 691 N N . PRO A 1 90 ? 0.214 -5.651 -0.460 1.00 84.94 90 PRO A N 1
ATOM 692 C CA . PRO A 1 90 ? -1.102 -6.239 -0.194 1.00 84.94 90 PRO A CA 1
ATOM 693 C C . PRO A 1 90 ? -2.229 -5.199 -0.103 1.00 84.94 90 PRO A C 1
ATOM 695 O O . PRO A 1 90 ? -3.324 -5.461 -0.592 1.00 84.94 90 PRO A O 1
ATOM 698 N N . PHE A 1 91 ? -1.968 -4.021 0.471 1.00 88.25 91 PHE A N 1
ATOM 699 C CA . PHE A 1 91 ? -2.954 -2.938 0.583 1.00 88.25 91 PHE A CA 1
ATOM 700 C C . PHE A 1 91 ? -3.248 -2.295 -0.767 1.00 88.25 91 PHE A C 1
ATOM 702 O O . PHE A 1 91 ? -4.409 -2.080 -1.097 1.00 88.25 91 PHE A O 1
ATOM 709 N N . ARG A 1 92 ? -2.213 -2.083 -1.587 1.00 89.19 92 ARG A N 1
ATOM 710 C CA . ARG A 1 92 ? -2.363 -1.649 -2.982 1.00 89.19 92 ARG A CA 1
ATOM 711 C C . ARG A 1 92 ? -3.209 -2.639 -3.770 1.00 89.19 92 ARG A C 1
ATOM 713 O O . ARG A 1 92 ? -4.089 -2.233 -4.510 1.00 89.19 92 ARG A O 1
ATOM 720 N N . GLY A 1 93 ? -3.001 -3.934 -3.559 1.00 86.31 93 GLY A N 1
ATOM 721 C CA . GLY A 1 93 ? -3.817 -4.980 -4.164 1.00 86.31 93 GLY A CA 1
ATOM 722 C C . GLY A 1 93 ? -5.284 -4.944 -3.744 1.00 86.31 93 GLY A C 1
ATOM 723 O O . GLY A 1 93 ? -6.166 -5.118 -4.579 1.00 86.31 93 GLY A O 1
ATOM 724 N N . MET A 1 94 ? -5.557 -4.697 -2.460 1.00 85.00 94 MET A N 1
ATOM 725 C CA . MET A 1 94 ? -6.929 -4.520 -1.969 1.00 85.00 94 MET A CA 1
ATOM 726 C C . MET A 1 94 ? -7.572 -3.271 -2.576 1.00 85.00 94 MET A C 1
ATOM 728 O O . MET A 1 94 ? -8.661 -3.368 -3.126 1.00 85.00 94 MET A O 1
ATOM 732 N N . ALA A 1 95 ? -6.857 -2.146 -2.593 1.00 87.00 95 ALA A N 1
ATOM 733 C CA . ALA A 1 95 ? -7.312 -0.916 -3.233 1.00 87.00 95 ALA A CA 1
ATOM 734 C C . ALA A 1 95 ? -7.569 -1.098 -4.737 1.00 87.00 95 ALA A C 1
ATOM 736 O O . ALA A 1 95 ? -8.566 -0.610 -5.257 1.00 87.00 95 ALA A O 1
ATOM 737 N N . MET A 1 96 ? -6.715 -1.841 -5.447 1.00 84.69 96 MET A N 1
ATOM 738 C CA . MET A 1 96 ? -6.931 -2.156 -6.861 1.00 84.69 96 MET A CA 1
ATOM 739 C C . MET A 1 96 ? -8.179 -2.999 -7.085 1.00 84.69 96 MET A C 1
ATOM 741 O O . MET A 1 96 ? -8.935 -2.733 -8.017 1.00 84.69 96 MET A O 1
ATOM 745 N N . ARG A 1 97 ? -8.402 -3.997 -6.227 1.00 84.00 97 ARG A N 1
ATOM 746 C CA . ARG A 1 97 ? -9.603 -4.829 -6.271 1.00 84.00 97 ARG A CA 1
ATOM 747 C C . ARG A 1 97 ? -10.857 -3.990 -6.024 1.00 84.00 97 ARG A C 1
ATOM 749 O O . ARG A 1 97 ? -11.829 -4.146 -6.754 1.00 84.00 97 ARG A O 1
ATOM 756 N N . ASP A 1 98 ? -10.818 -3.094 -5.044 1.00 80.69 98 ASP A N 1
ATOM 757 C CA . ASP A 1 98 ? -11.947 -2.225 -4.700 1.00 80.69 98 ASP A CA 1
ATOM 758 C C . ASP A 1 98 ? -12.226 -1.182 -5.795 1.00 80.69 98 ASP A C 1
ATOM 760 O O . ASP A 1 98 ? -13.379 -0.850 -6.058 1.00 80.69 98 ASP A O 1
ATOM 764 N N . LEU A 1 99 ? -11.187 -0.736 -6.510 1.00 79.38 99 LEU A N 1
ATOM 765 C CA . LEU A 1 99 ? -11.307 0.092 -7.716 1.00 79.38 99 LEU A CA 1
ATOM 766 C C . LEU A 1 99 ? -11.800 -0.681 -8.950 1.00 79.38 99 LEU A C 1
ATOM 768 O O . LEU A 1 99 ? -11.962 -0.080 -10.011 1.00 79.38 99 LEU A O 1
ATOM 772 N N . GLY A 1 100 ? -12.004 -1.997 -8.846 1.00 75.38 100 GLY A N 1
ATOM 773 C CA . GLY 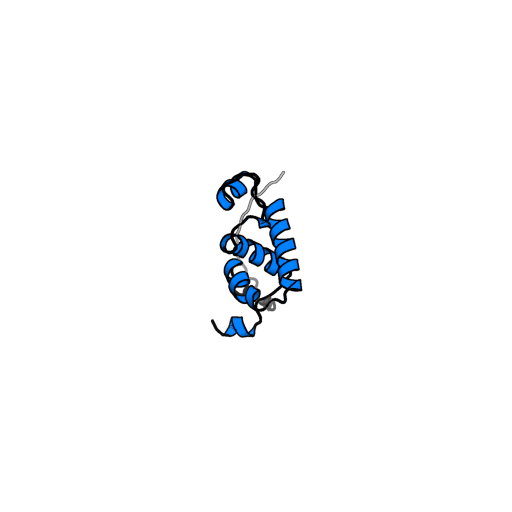A 1 100 ? -12.366 -2.842 -9.984 1.00 75.38 100 GLY A CA 1
ATOM 774 C C . GLY A 1 100 ? -11.273 -2.906 -11.053 1.00 75.38 100 GLY A C 1
ATOM 775 O O . GLY A 1 100 ? -11.568 -3.167 -12.217 1.00 75.38 100 GLY A O 1
ATOM 776 N N . MET A 1 101 ? -10.013 -2.644 -10.689 1.00 71.69 101 MET A N 1
ATOM 777 C CA . MET A 1 101 ? -8.885 -2.806 -11.601 1.00 71.69 101 MET A CA 1
ATOM 778 C C . MET A 1 101 ? -8.583 -4.293 -11.740 1.00 71.69 101 MET A C 1
ATOM 780 O O . MET A 1 101 ? -7.837 -4.880 -10.958 1.00 71.69 101 MET A O 1
ATOM 784 N N . GLU A 1 102 ? -9.220 -4.915 -12.723 1.00 63.19 102 GLU A N 1
ATOM 785 C CA . GLU A 1 102 ? -8.982 -6.307 -13.078 1.00 63.19 102 GLU A CA 1
ATOM 786 C C . GLU A 1 102 ? -7.659 -6.434 -13.845 1.00 63.19 102 GLU A C 1
ATOM 788 O O . GLU A 1 102 ? -7.303 -5.573 -14.655 1.00 63.19 102 GLU A O 1
ATOM 793 N N . VAL A 1 103 ? -6.909 -7.513 -13.589 1.00 59.16 103 VAL A N 1
ATOM 794 C CA . VAL A 1 103 ? -5.730 -7.849 -14.400 1.00 59.16 103 VAL A CA 1
ATOM 795 C C . VAL A 1 103 ? -6.189 -7.969 -15.856 1.00 59.16 103 VAL A C 1
ATOM 797 O O . VAL A 1 103 ? -7.148 -8.707 -16.106 1.00 59.16 103 VAL A O 1
ATOM 800 N N . PRO A 1 104 ? -5.543 -7.278 -16.815 1.00 55.09 104 PRO A N 1
ATOM 801 C CA . PRO A 1 104 ? -5.933 -7.357 -18.216 1.00 55.09 104 PRO A CA 1
ATOM 802 C C . PRO A 1 104 ? -5.981 -8.823 -18.669 1.00 55.09 104 PRO A C 1
ATOM 804 O O . PRO A 1 104 ? -5.054 -9.589 -18.406 1.00 55.09 104 PRO A O 1
ATOM 807 N N . GLU A 1 105 ? -7.069 -9.216 -19.343 1.00 49.94 105 GLU A N 1
ATOM 808 C CA . GLU A 1 105 ? -7.351 -10.599 -19.781 1.00 49.94 105 GLU A CA 1
ATOM 809 C C . GLU A 1 105 ? -6.171 -11.257 -20.524 1.00 49.94 105 GLU A C 1
ATOM 811 O O . GLU A 1 105 ? -5.984 -12.471 -20.455 1.00 49.94 105 GLU A O 1
ATOM 816 N N . GLU A 1 106 ? -5.328 -10.458 -21.182 1.00 47.78 106 GLU A N 1
ATOM 817 C CA . GLU A 1 106 ? -4.116 -10.918 -21.866 1.00 47.78 106 GLU A CA 1
ATOM 818 C C . GLU A 1 106 ? -3.066 -11.514 -20.913 1.00 47.78 106 GLU A C 1
ATOM 820 O O . GLU A 1 106 ? -2.424 -12.503 -21.260 1.00 47.78 106 GLU A O 1
ATOM 825 N N . MET A 1 107 ? -2.935 -10.993 -19.688 1.00 50.38 107 MET A N 1
ATOM 826 C CA . MET A 1 107 ? -2.079 -11.590 -18.653 1.00 50.38 107 MET A CA 1
ATOM 827 C C . MET A 1 107 ? -2.707 -12.834 -18.026 1.00 50.38 107 MET A C 1
ATOM 829 O O . MET A 1 107 ? -1.989 -13.772 -17.687 1.00 50.38 107 MET A O 1
ATOM 833 N N . ARG A 1 108 ? -4.040 -12.880 -17.905 1.00 50.19 108 ARG A N 1
ATOM 834 C CA . ARG A 1 108 ? -4.757 -14.049 -17.367 1.00 50.19 108 ARG A CA 1
ATOM 835 C C . ARG A 1 108 ? -4.594 -15.285 -18.261 1.00 50.19 108 ARG A C 1
ATOM 837 O O . ARG A 1 108 ? -4.606 -16.398 -17.752 1.00 50.19 108 ARG A O 1
ATOM 844 N N . ARG A 1 109 ? -4.421 -15.101 -19.576 1.00 49.94 109 ARG A N 1
ATOM 845 C CA . ARG A 1 109 ? -4.192 -16.198 -20.536 1.00 49.94 109 ARG A CA 1
ATOM 846 C C . ARG A 1 109 ? -2.752 -16.716 -20.595 1.00 49.94 109 ARG A C 1
ATOM 848 O O . ARG A 1 109 ? -2.518 -17.715 -21.268 1.00 49.94 109 ARG A O 1
ATOM 855 N N . ALA A 1 110 ? -1.801 -16.049 -19.943 1.00 48.94 110 ALA A N 1
ATOM 856 C CA . ALA A 1 110 ? -0.390 -16.438 -19.948 1.00 48.94 110 ALA A CA 1
ATOM 857 C C . ALA A 1 110 ? 0.003 -17.374 -18.783 1.00 48.94 110 ALA A C 1
ATOM 859 O O . ALA A 1 110 ? 1.189 -17.669 -18.629 1.00 48.94 110 ALA A O 1
ATOM 860 N N . ILE A 1 111 ? -0.971 -17.815 -17.972 1.00 48.78 111 ILE A N 1
ATOM 861 C CA . ILE A 1 111 ? -0.803 -18.699 -16.804 1.00 48.78 111 ILE A CA 1
ATOM 862 C C . ILE A 1 111 ? -1.397 -20.075 -17.104 1.00 48.78 111 ILE A C 1
ATOM 864 O O . ILE A 1 111 ? -2.542 -20.114 -17.610 1.00 48.78 111 ILE A O 1
#

pLDDT: mean 70.4, std 17.6, range [33.97, 90.81]

Sequence (111 aa):
MPFVFGFLAGFLAITALPVVSASIAGAAPAIPVQDLARMSWPHLSLSQQEMVDLLAREIYEKEIEPEQRQRIGGSINAVYDALPEWRKAPFRGMAMRDLGMEVPEEMRRAI